Protein AF-J9DJM8-F1 (afdb_monomer)

Organism: Wuchereria bancrofti (NCBI:txid6293)

Sequence (87 aa):
MREFSTLLSHIDSSFDNFRAELSALIFPVFAHLYIQLIAEGRNLQAALFGEKFSRYIPSMYEEQTKLLTRISTHSQAVNHALVQALT

Mean predicted aligned error: 3.91 Å

pLDDT: mean 90.33, std 8.6, range [56.91, 97.44]

Foldseek 3Di:
DVVLVVLLVVLVPDDPVCNVVSLVVNVLVLLLVLLVCQLVFVLVVSLVSLVVRLVVRPPVCNVVSVVSNVSRHNVSLVPDPSNVVSD

Structure (mmCIF, N/CA/C/O backbone):
data_AF-J9DJM8-F1
#
_entry.id   AF-J9DJM8-F1
#
loop_
_atom_site.group_PDB
_atom_site.id
_atom_site.type_symbol
_atom_site.label_atom_id
_atom_site.label_alt_id
_atom_site.label_comp_id
_atom_site.label_asym_id
_atom_site.label_entity_id
_atom_site.label_seq_id
_atom_site.pdbx_PDB_ins_code
_atom_site.Cartn_x
_atom_site.Cartn_y
_atom_site.Cartn_z
_atom_site.occupancy
_atom_site.B_iso_or_equiv
_atom_site.auth_seq_id
_atom_site.auth_comp_id
_atom_site.auth_asym_id
_atom_site.auth_atom_id
_atom_site.pdbx_PDB_model_num
ATOM 1 N N . MET A 1 1 ? -0.253 -9.520 2.464 1.00 77.94 1 MET A N 1
ATOM 2 C CA . MET A 1 1 ? 1.167 -9.281 2.851 1.00 77.94 1 MET A CA 1
ATOM 3 C C . MET A 1 1 ? 2.159 -9.923 1.886 1.00 77.94 1 MET A C 1
ATOM 5 O O . MET A 1 1 ? 3.151 -9.279 1.562 1.00 77.94 1 MET A O 1
ATOM 9 N N . ARG A 1 2 ? 1.941 -11.177 1.462 1.00 90.38 2 ARG A N 1
ATOM 10 C CA . ARG A 1 2 ? 2.828 -11.864 0.508 1.00 90.38 2 ARG A CA 1
ATOM 11 C C . ARG A 1 2 ? 2.851 -11.143 -0.841 1.00 90.38 2 ARG A C 1
ATOM 13 O O . ARG A 1 2 ? 3.911 -10.979 -1.420 1.00 90.38 2 ARG A O 1
ATOM 20 N N . GLU A 1 3 ? 1.697 -10.650 -1.265 1.00 90.88 3 GLU A N 1
ATOM 21 C CA . GLU A 1 3 ? 1.447 -9.963 -2.531 1.00 90.88 3 GLU A CA 1
ATOM 22 C C . GLU A 1 3 ? 2.306 -8.701 -2.661 1.00 90.88 3 GLU A C 1
ATOM 24 O O . GLU A 1 3 ? 2.981 -8.512 -3.666 1.00 90.88 3 GLU A O 1
ATOM 29 N N . PHE A 1 4 ? 2.360 -7.876 -1.609 1.00 96.44 4 PHE A N 1
ATOM 30 C CA . PHE A 1 4 ? 3.187 -6.668 -1.607 1.00 96.44 4 PHE A CA 1
ATOM 31 C C . PHE A 1 4 ? 4.688 -6.997 -1.610 1.00 96.44 4 PHE A C 1
ATOM 33 O O . PHE A 1 4 ? 5.459 -6.354 -2.313 1.00 96.44 4 PHE A O 1
ATOM 40 N N . SER A 1 5 ? 5.116 -8.046 -0.895 1.00 96.56 5 SER A N 1
ATOM 41 C CA . SER A 1 5 ? 6.496 -8.547 -1.002 1.00 96.56 5 SER A CA 1
ATOM 42 C C . SER A 1 5 ? 6.829 -9.047 -2.409 1.00 96.56 5 SER A C 1
ATOM 44 O O . SER A 1 5 ? 7.923 -8.780 -2.900 1.00 96.56 5 SER A O 1
ATOM 46 N N . THR A 1 6 ? 5.899 -9.744 -3.066 1.00 96.88 6 THR A N 1
ATOM 47 C CA . THR A 1 6 ? 6.059 -10.192 -4.453 1.00 96.88 6 THR A CA 1
ATOM 48 C C . THR A 1 6 ? 6.173 -9.004 -5.405 1.00 96.88 6 THR A C 1
ATOM 50 O O . THR A 1 6 ? 7.050 -9.022 -6.262 1.00 96.88 6 THR A O 1
ATOM 53 N N . LEU A 1 7 ? 5.367 -7.952 -5.217 1.00 96.44 7 LEU A N 1
ATOM 54 C CA . LEU A 1 7 ? 5.482 -6.712 -5.990 1.00 96.44 7 LEU A CA 1
ATOM 55 C C . LEU A 1 7 ? 6.868 -6.080 -5.824 1.00 96.44 7 LEU A C 1
ATOM 57 O O . LEU A 1 7 ? 7.537 -5.827 -6.819 1.00 96.44 7 LEU A O 1
ATOM 61 N N . LEU A 1 8 ? 7.327 -5.880 -4.585 1.00 97.00 8 LEU A N 1
ATOM 62 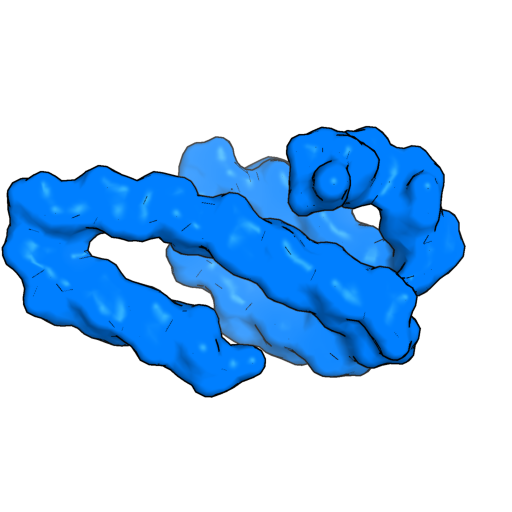C CA . LEU A 1 8 ? 8.647 -5.295 -4.322 1.00 97.00 8 LEU A CA 1
ATOM 63 C C . LEU A 1 8 ? 9.771 -6.112 -4.973 1.00 97.00 8 LEU A C 1
ATOM 65 O O . LEU A 1 8 ? 10.631 -5.549 -5.642 1.00 97.00 8 LEU A O 1
ATOM 69 N N . SER A 1 9 ? 9.735 -7.439 -4.831 1.00 97.06 9 SER A N 1
ATOM 70 C CA . SER A 1 9 ? 10.726 -8.329 -5.447 1.00 97.06 9 SER A CA 1
ATOM 71 C C . SER A 1 9 ? 10.670 -8.307 -6.977 1.00 97.06 9 SER A C 1
ATOM 73 O O . SER A 1 9 ? 11.706 -8.440 -7.627 1.00 97.06 9 SER A O 1
ATOM 75 N N . HIS A 1 10 ? 9.485 -8.154 -7.567 1.00 96.81 10 HIS A N 1
ATOM 76 C CA . HIS A 1 10 ? 9.332 -8.043 -9.014 1.00 96.81 10 HIS A CA 1
ATOM 77 C C . HIS A 1 10 ? 9.915 -6.727 -9.542 1.00 96.81 10 HIS A C 1
ATOM 79 O O . HIS A 1 10 ? 10.663 -6.730 -10.517 1.00 96.81 10 HIS A O 1
ATOM 85 N N . ILE A 1 11 ? 9.641 -5.612 -8.862 1.00 96.25 11 ILE A N 1
ATOM 86 C CA . ILE A 1 11 ? 10.207 -4.303 -9.212 1.00 96.25 11 ILE A CA 1
ATOM 87 C C . ILE A 1 11 ? 11.734 -4.343 -9.099 1.00 96.25 11 ILE A C 1
ATOM 89 O O . ILE A 1 11 ? 12.429 -3.909 -10.014 1.00 96.25 11 ILE A O 1
ATOM 93 N N . ASP A 1 12 ? 12.263 -4.918 -8.019 1.00 94.81 12 ASP A N 1
ATOM 94 C CA . ASP A 1 12 ? 13.708 -4.991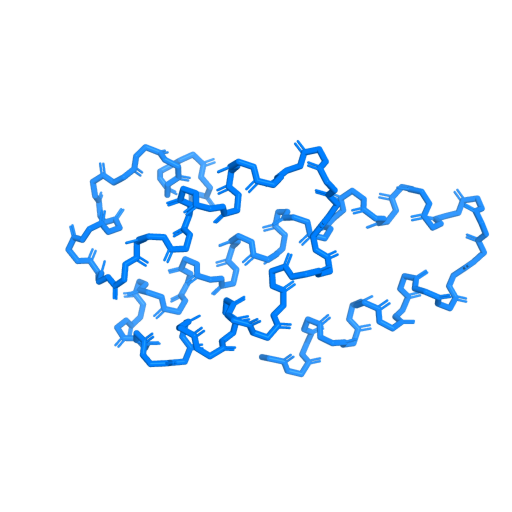 -7.789 1.00 94.81 12 ASP A CA 1
ATOM 95 C C . ASP A 1 12 ? 14.445 -5.931 -8.760 1.00 94.81 12 ASP A C 1
ATOM 97 O O . ASP A 1 12 ? 15.624 -5.738 -9.041 1.00 94.81 12 ASP A O 1
ATOM 101 N N . SER A 1 13 ? 13.756 -6.923 -9.328 1.00 96.62 13 SER A N 1
ATOM 102 C CA . SER A 1 13 ? 14.317 -7.803 -10.366 1.00 96.62 13 SER A CA 1
ATOM 103 C C . SER A 1 13 ? 14.097 -7.292 -11.794 1.00 96.62 13 SER A C 1
ATOM 105 O O . SER A 1 13 ? 14.597 -7.893 -12.744 1.00 96.62 13 SER A O 1
ATOM 107 N N . SER A 1 14 ? 13.374 -6.182 -11.964 1.00 96.06 14 SER A N 1
ATOM 108 C CA . SER A 1 14 ? 13.103 -5.595 -13.275 1.00 96.06 14 SER A CA 1
ATOM 109 C C . SER A 1 14 ? 14.312 -4.834 -13.825 1.00 96.06 14 SER A C 1
ATOM 111 O O . SER A 1 14 ? 15.135 -4.297 -13.075 1.00 96.06 14 SER A O 1
ATOM 113 N N . PHE A 1 15 ? 14.392 -4.750 -15.157 1.00 94.38 15 PHE A N 1
ATOM 114 C CA . PHE A 1 15 ? 15.365 -3.895 -15.841 1.00 94.38 15 PHE A CA 1
ATOM 115 C C . PHE A 1 15 ? 15.178 -2.428 -15.443 1.00 94.38 15 PHE A C 1
ATOM 117 O O . PHE A 1 15 ? 14.050 -1.981 -15.229 1.00 94.38 15 PHE A O 1
ATOM 124 N N . ASP A 1 16 ? 16.271 -1.666 -15.417 1.00 91.56 16 ASP A N 1
ATOM 125 C CA . ASP A 1 16 ? 16.283 -0.271 -14.952 1.00 91.56 16 ASP A CA 1
ATOM 126 C C . ASP A 1 16 ? 15.257 0.614 -15.670 1.00 91.56 16 ASP A C 1
ATOM 128 O O . ASP A 1 16 ? 14.577 1.414 -15.026 1.00 91.56 16 ASP A O 1
ATOM 132 N N . ASN A 1 17 ? 15.067 0.387 -16.974 1.00 91.56 17 ASN A N 1
ATOM 133 C CA . ASN A 1 17 ? 14.093 1.099 -17.806 1.00 91.56 17 ASN A CA 1
ATOM 134 C C . ASN A 1 17 ? 12.651 0.966 -17.283 1.00 91.56 17 ASN A C 1
ATOM 136 O O . ASN A 1 17 ? 11.864 1.892 -17.427 1.00 91.56 17 ASN A O 1
ATOM 140 N N . PHE A 1 18 ? 12.307 -0.171 -16.668 1.00 92.50 18 PHE A N 1
ATOM 141 C CA . PHE A 1 18 ? 10.981 -0.421 -16.092 1.00 92.50 18 PHE A CA 1
ATOM 142 C C . PHE A 1 18 ? 10.943 -0.157 -14.590 1.00 92.50 18 PHE A C 1
ATOM 144 O O . PHE A 1 18 ? 9.897 0.191 -14.050 1.00 92.50 18 PHE A O 1
ATOM 151 N N . ARG A 1 19 ? 12.074 -0.311 -13.895 1.00 93.69 19 ARG A N 1
ATOM 152 C CA . ARG A 1 19 ? 12.156 -0.163 -12.439 1.00 93.69 19 ARG A CA 1
ATOM 153 C C . ARG A 1 19 ? 11.654 1.206 -11.987 1.00 93.69 19 ARG A C 1
ATOM 155 O O . ARG A 1 19 ? 10.918 1.272 -11.006 1.00 93.69 19 ARG A O 1
ATOM 162 N N . ALA A 1 20 ? 12.013 2.275 -12.699 1.00 89.69 20 ALA A N 1
ATOM 163 C CA . ALA A 1 20 ? 11.573 3.633 -12.374 1.00 89.69 20 ALA A CA 1
ATOM 164 C C . ALA A 1 20 ? 10.044 3.781 -12.451 1.00 89.69 20 ALA A C 1
ATOM 166 O O . ALA A 1 20 ? 9.418 4.230 -11.492 1.00 89.69 20 ALA A O 1
ATOM 167 N N . GLU A 1 21 ? 9.440 3.344 -13.558 1.00 92.38 21 GLU A N 1
ATOM 168 C CA . GLU A 1 21 ? 7.990 3.417 -13.766 1.00 92.38 21 GLU A CA 1
ATOM 169 C C . GLU A 1 21 ? 7.229 2.514 -12.792 1.00 92.38 21 GLU A C 1
ATOM 171 O O . GLU A 1 21 ? 6.272 2.945 -12.152 1.00 92.38 21 GLU A O 1
ATOM 176 N N . LEU A 1 22 ? 7.688 1.275 -12.600 1.00 94.81 22 LEU A N 1
ATOM 177 C CA . LEU A 1 22 ? 7.040 0.333 -11.693 1.00 94.81 22 LEU A CA 1
ATOM 178 C C . LEU A 1 22 ? 7.171 0.760 -10.224 1.00 94.81 22 LEU A C 1
ATOM 180 O O . LEU A 1 22 ? 6.261 0.514 -9.433 1.00 94.81 22 LEU A O 1
ATOM 184 N N . SER A 1 23 ? 8.252 1.454 -9.852 1.00 94.56 23 SER A N 1
ATOM 185 C CA . SER A 1 23 ? 8.416 2.009 -8.500 1.00 94.56 23 SER A CA 1
ATOM 186 C C . SER A 1 23 ? 7.342 3.041 -8.153 1.00 94.56 23 SER A C 1
ATOM 188 O O . SER A 1 23 ? 6.998 3.193 -6.979 1.00 94.56 23 SER A O 1
ATOM 190 N N . ALA A 1 24 ? 6.742 3.701 -9.151 1.00 92.56 24 ALA A N 1
ATOM 191 C CA . ALA A 1 24 ? 5.616 4.606 -8.934 1.00 92.56 24 ALA A CA 1
ATOM 192 C C . ALA A 1 24 ? 4.365 3.884 -8.393 1.00 92.56 24 ALA A C 1
ATOM 194 O O . ALA A 1 24 ? 3.524 4.520 -7.760 1.00 92.56 24 ALA A O 1
ATOM 195 N N . LEU A 1 25 ? 4.258 2.559 -8.571 1.00 94.44 25 LEU A N 1
ATOM 196 C CA . LEU A 1 25 ? 3.151 1.747 -8.054 1.00 94.44 25 LEU A CA 1
ATOM 197 C C . LEU A 1 25 ? 3.291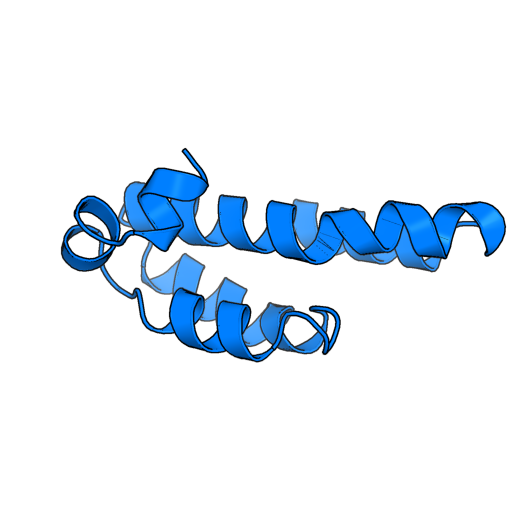 1.402 -6.565 1.00 94.44 25 LEU A C 1
ATOM 199 O O . LEU A 1 25 ? 2.308 1.015 -5.934 1.00 94.44 25 LEU A O 1
ATOM 203 N N . ILE A 1 26 ? 4.484 1.545 -5.979 1.00 96.50 26 ILE A N 1
ATOM 204 C CA . ILE A 1 26 ? 4.762 1.086 -4.609 1.00 96.50 26 ILE A CA 1
ATOM 205 C C . ILE A 1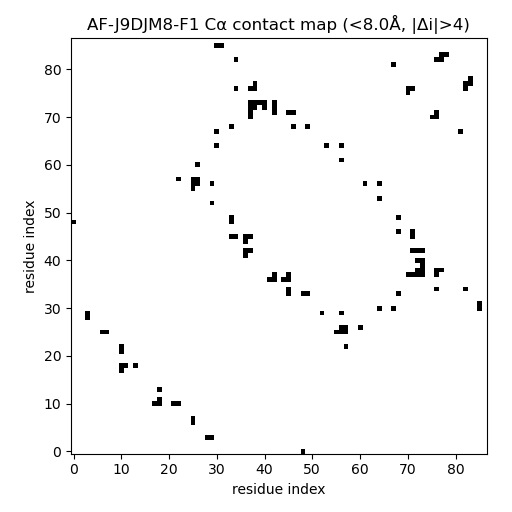 26 ? 3.850 1.786 -3.597 1.00 96.50 26 ILE A C 1
ATOM 207 O O . ILE A 1 26 ? 3.196 1.122 -2.793 1.00 96.50 26 ILE A O 1
ATOM 211 N N . PHE A 1 27 ? 3.774 3.117 -3.650 1.00 95.81 27 PHE A N 1
ATOM 212 C CA . PHE A 1 27 ? 2.937 3.890 -2.734 1.00 95.81 27 PHE A CA 1
ATOM 213 C C . PHE A 1 27 ? 1.428 3.656 -2.918 1.00 95.81 27 PHE A C 1
ATOM 215 O O . PHE A 1 27 ? 0.782 3.313 -1.928 1.00 95.81 27 PHE A O 1
ATOM 222 N N . PRO A 1 28 ? 0.829 3.793 -4.120 1.00 94.31 28 PRO A N 1
ATOM 223 C CA . PRO A 1 28 ? -0.614 3.607 -4.271 1.00 94.31 28 PRO A CA 1
ATOM 224 C C . PRO A 1 28 ? -1.064 2.189 -3.897 1.00 94.31 28 PRO A C 1
ATOM 226 O O . PRO A 1 28 ? -2.092 2.035 -3.238 1.00 94.31 28 PRO A O 1
ATOM 229 N N . VAL A 1 29 ? -0.278 1.152 -4.221 1.00 95.75 29 VAL A N 1
ATOM 230 C CA . VAL A 1 29 ? -0.604 -0.226 -3.818 1.00 95.75 29 VAL A CA 1
ATOM 231 C C . VAL A 1 29 ? -0.464 -0.408 -2.305 1.00 95.75 29 VAL A C 1
ATOM 233 O O . VAL A 1 29 ? -1.331 -1.022 -1.684 1.00 95.75 29 VAL A O 1
ATOM 236 N N . PHE A 1 30 ? 0.586 0.144 -1.687 1.00 96.62 30 PHE A N 1
ATOM 237 C CA . PHE A 1 30 ? 0.723 0.139 -0.228 1.00 96.62 30 PHE A CA 1
ATOM 238 C C . PHE A 1 30 ? -0.484 0.794 0.444 1.00 96.62 30 PHE A C 1
ATOM 240 O O . PHE A 1 30 ? -1.070 0.215 1.361 1.00 96.62 30 PHE A O 1
ATOM 247 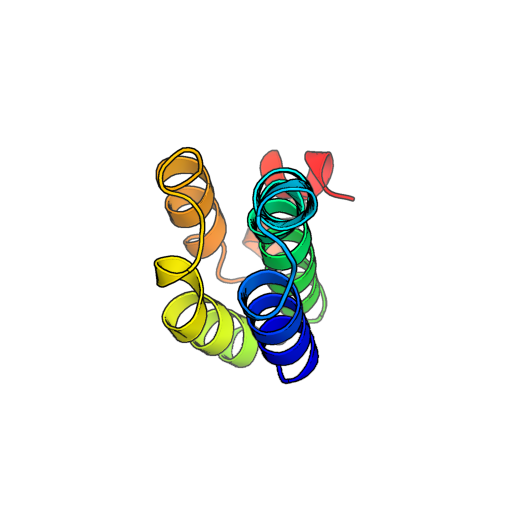N N . ALA A 1 31 ? -0.867 1.980 -0.031 1.00 94.44 31 ALA A N 1
ATOM 248 C CA . ALA A 1 31 ? -1.935 2.761 0.560 1.00 94.44 31 ALA A CA 1
ATOM 249 C C . ALA A 1 31 ? -3.280 2.040 0.453 1.00 94.44 31 ALA A C 1
ATOM 251 O O . ALA A 1 31 ? -3.981 1.896 1.454 1.00 94.44 31 ALA A O 1
ATOM 252 N N . HIS A 1 32 ? -3.590 1.508 -0.731 1.00 92.56 32 HIS A N 1
ATOM 253 C CA . HIS A 1 32 ? -4.799 0.729 -0.966 1.00 92.56 32 HIS A CA 1
ATOM 254 C C . HIS A 1 32 ? -4.890 -0.483 -0.028 1.00 92.56 32 HIS A C 1
ATOM 256 O O . HIS A 1 32 ? -5.888 -0.653 0.670 1.00 92.56 32 HIS A O 1
ATOM 262 N N . LEU A 1 33 ? -3.824 -1.286 0.064 1.00 94.50 33 LEU A N 1
ATOM 263 C CA . LEU A 1 33 ? -3.806 -2.472 0.924 1.00 94.50 33 LEU A CA 1
ATOM 264 C C . LEU A 1 33 ? -3.919 -2.116 2.412 1.00 94.50 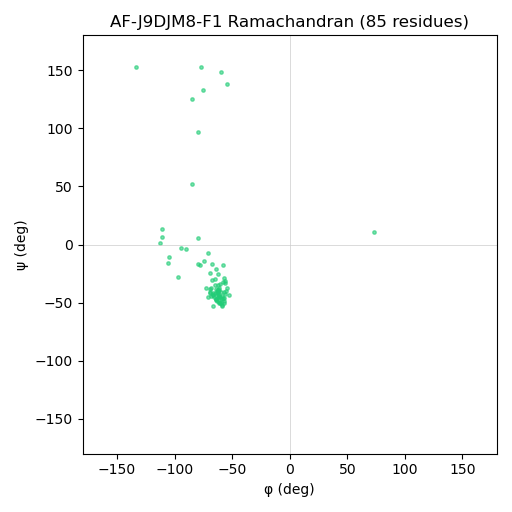33 LEU A C 1
ATOM 266 O O . LEU A 1 33 ? -4.643 -2.788 3.146 1.00 94.50 33 LEU A O 1
ATOM 270 N N . TYR A 1 34 ? -3.230 -1.065 2.867 1.00 94.81 34 TYR A N 1
ATOM 271 C CA . TYR A 1 34 ? -3.318 -0.608 4.256 1.00 94.81 34 TYR A CA 1
ATOM 272 C C . TYR A 1 34 ? -4.749 -0.180 4.606 1.00 94.81 34 TYR A C 1
ATOM 274 O O . TYR A 1 34 ? -5.313 -0.643 5.598 1.00 94.81 34 TYR A O 1
ATOM 282 N N . ILE A 1 35 ? -5.364 0.652 3.760 1.00 91.75 35 ILE A N 1
ATOM 283 C CA . ILE A 1 35 ? -6.737 1.138 3.949 1.00 91.75 35 ILE A CA 1
ATOM 284 C C . ILE A 1 35 ? -7.726 -0.015 3.930 1.00 91.75 35 ILE A C 1
ATOM 286 O O . ILE A 1 35 ? -8.597 -0.074 4.792 1.00 91.75 35 ILE A O 1
ATOM 290 N N . GLN A 1 36 ? -7.575 -0.956 2.999 1.00 90.75 36 GLN A N 1
ATOM 291 C CA . GLN A 1 36 ? -8.437 -2.126 2.919 1.00 90.75 36 GLN A CA 1
ATOM 292 C C . GLN A 1 36 ? -8.382 -2.957 4.213 1.00 90.75 36 GLN A C 1
ATOM 294 O O . GLN A 1 36 ? -9.416 -3.393 4.717 1.00 90.75 36 GLN A O 1
ATOM 299 N N . LEU A 1 37 ? -7.196 -3.142 4.808 1.00 92.88 37 LEU A N 1
ATOM 300 C CA . LEU A 1 37 ? -7.064 -3.822 6.102 1.00 92.88 37 LEU A CA 1
ATOM 301 C C . LEU A 1 37 ? -7.816 -3.082 7.220 1.00 92.88 37 LEU A C 1
ATOM 303 O O . LEU A 1 37 ? -8.501 -3.731 8.010 1.00 92.88 37 LEU A O 1
ATOM 307 N N . ILE A 1 38 ? -7.720 -1.751 7.275 1.00 92.62 38 ILE A N 1
ATOM 308 C CA . ILE A 1 38 ? -8.442 -0.924 8.255 1.00 92.62 38 ILE A CA 1
ATOM 309 C C . ILE A 1 38 ? -9.960 -0.962 8.016 1.00 92.62 38 ILE A C 1
ATOM 311 O O . ILE A 1 38 ? -10.735 -1.106 8.964 1.00 92.62 38 ILE A O 1
ATOM 315 N N . ALA A 1 39 ? -10.393 -0.871 6.758 1.00 87.62 39 ALA A N 1
ATOM 316 C CA . ALA A 1 39 ? -11.797 -0.902 6.367 1.00 87.62 39 ALA A CA 1
ATOM 317 C C . ALA A 1 39 ? -12.460 -2.233 6.755 1.00 87.62 39 ALA A C 1
ATOM 319 O O . ALA A 1 39 ? -13.570 -2.231 7.277 1.00 87.62 39 ALA A O 1
ATOM 320 N N . GLU A 1 40 ? -11.748 -3.351 6.606 1.00 89.75 40 GLU A N 1
ATOM 321 C CA . GLU A 1 40 ? -12.202 -4.688 7.012 1.00 89.75 40 GLU A CA 1
ATOM 322 C C . GLU A 1 40 ? -12.048 -4.961 8.528 1.00 89.75 40 GLU A C 1
ATOM 324 O O . GLU A 1 40 ? -12.259 -6.084 8.984 1.00 89.75 40 GLU A O 1
ATOM 329 N N . GLY A 1 41 ? -11.651 -3.964 9.330 1.00 88.81 41 GLY A N 1
ATOM 330 C CA . GLY A 1 41 ? -11.481 -4.091 10.784 1.00 88.81 41 GLY A CA 1
ATOM 331 C C . GLY A 1 41 ? -10.249 -4.897 11.216 1.00 88.81 41 GLY A C 1
ATOM 332 O O . GLY A 1 41 ? -10.088 -5.211 12.398 1.00 88.81 41 GLY A O 1
ATOM 333 N N . ARG A 1 42 ? -9.339 -5.222 10.289 1.00 93.19 42 ARG A N 1
ATOM 334 C CA . ARG A 1 42 ? -8.107 -5.992 10.536 1.00 93.19 42 ARG A CA 1
ATOM 335 C C . ARG A 1 42 ? -6.966 -5.089 11.020 1.00 93.19 42 ARG A C 1
ATOM 337 O O . ARG A 1 42 ? -5.853 -5.137 10.495 1.00 93.19 42 ARG A O 1
ATOM 344 N N . ASN A 1 43 ? -7.224 -4.291 12.056 1.00 92.75 43 ASN A N 1
ATOM 345 C CA . ASN A 1 43 ? -6.330 -3.221 12.526 1.00 92.75 43 ASN A CA 1
ATOM 346 C C . ASN A 1 43 ? -4.924 -3.724 12.901 1.00 92.75 43 ASN A C 1
ATOM 348 O O . ASN A 1 43 ? -3.927 -3.102 12.545 1.00 92.75 43 ASN A O 1
ATOM 352 N N . LEU A 1 44 ? -4.822 -4.882 13.567 1.00 94.56 44 LEU A N 1
ATOM 353 C CA . LEU A 1 44 ? -3.526 -5.474 13.927 1.00 94.56 44 LEU A CA 1
ATOM 354 C C . LEU A 1 44 ? -2.705 -5.848 12.682 1.00 94.56 44 LEU A C 1
ATOM 356 O O . LEU A 1 44 ? -1.498 -5.629 12.641 1.00 94.56 44 LEU A O 1
ATOM 360 N N . GLN A 1 45 ? -3.358 -6.388 11.649 1.00 95.38 45 GLN A N 1
ATOM 361 C CA . GLN A 1 45 ? -2.684 -6.726 10.396 1.00 95.38 45 GLN A CA 1
ATOM 362 C C . GLN A 1 45 ? -2.252 -5.467 9.643 1.00 95.38 45 GLN A C 1
ATOM 364 O O . GLN A 1 45 ? -1.160 -5.459 9.082 1.00 95.38 45 GLN A O 1
ATOM 369 N N . ALA A 1 46 ? -3.068 -4.407 9.664 1.00 95.25 46 ALA A N 1
ATOM 370 C CA . ALA A 1 46 ? -2.704 -3.106 9.109 1.00 95.25 46 ALA A CA 1
ATOM 371 C C . ALA A 1 46 ? -1.471 -2.521 9.812 1.00 95.25 46 ALA A C 1
ATOM 373 O O . ALA A 1 46 ? -0.536 -2.098 9.139 1.00 95.25 46 ALA A O 1
ATOM 374 N N . ALA A 1 47 ? -1.422 -2.570 11.148 1.00 95.50 47 ALA A N 1
ATOM 375 C CA . ALA A 1 47 ? -0.278 -2.098 11.928 1.00 95.50 47 ALA A CA 1
ATOM 376 C C . ALA A 1 47 ? 1.012 -2.858 11.574 1.00 95.50 47 ALA A C 1
ATOM 378 O O . ALA A 1 47 ? 2.012 -2.234 11.223 1.00 95.50 47 ALA A O 1
ATOM 379 N N . LEU A 1 48 ? 0.965 -4.197 11.564 1.00 96.56 48 LEU A N 1
ATOM 380 C CA . LEU A 1 48 ? 2.107 -5.039 11.181 1.00 96.56 48 LEU A CA 1
ATOM 381 C C . LEU A 1 48 ? 2.539 -4.810 9.724 1.00 96.56 48 LEU A C 1
ATOM 383 O O . LEU A 1 48 ? 3.731 -4.808 9.416 1.00 96.56 48 LEU A O 1
ATOM 387 N N . PHE A 1 49 ? 1.579 -4.620 8.815 1.00 97.00 49 PHE A N 1
ATOM 388 C CA . PHE A 1 49 ? 1.849 -4.298 7.416 1.00 97.00 49 PHE A CA 1
ATOM 389 C C . PHE A 1 49 ? 2.537 -2.932 7.284 1.00 97.00 49 PHE A C 1
ATOM 391 O O . PHE A 1 49 ? 3.573 -2.832 6.625 1.00 97.00 49 PHE A O 1
ATOM 398 N N . GLY A 1 50 ? 2.008 -1.905 7.954 1.00 96.44 50 GLY A N 1
ATOM 399 C CA . GLY A 1 50 ? 2.569 -0.557 7.978 1.00 96.44 50 GLY A CA 1
ATOM 400 C C . GLY A 1 50 ? 3.993 -0.541 8.529 1.00 96.44 50 GLY A C 1
ATOM 401 O O . GLY A 1 50 ? 4.902 -0.082 7.841 1.00 96.44 50 GLY A O 1
ATOM 402 N N . GLU A 1 51 ? 4.221 -1.113 9.712 1.00 95.88 51 GLU A N 1
ATOM 403 C CA . GLU A 1 51 ? 5.552 -1.192 10.331 1.00 95.88 51 GLU A CA 1
ATOM 404 C C . GLU A 1 51 ? 6.564 -1.896 9.417 1.00 95.88 51 GLU A C 1
ATOM 406 O O . GLU A 1 51 ? 7.674 -1.410 9.191 1.00 95.88 51 GLU A O 1
ATOM 411 N N . LYS A 1 52 ? 6.167 -3.030 8.827 1.00 96.38 52 LYS A N 1
ATOM 412 C CA . LYS A 1 52 ? 7.058 -3.817 7.976 1.00 96.38 52 LYS A CA 1
ATOM 413 C C . LYS A 1 52 ? 7.435 -3.086 6.690 1.00 96.38 52 LYS A C 1
ATOM 415 O O . LYS A 1 52 ? 8.602 -3.170 6.285 1.00 96.38 52 LYS A O 1
ATOM 420 N N . PHE A 1 53 ? 6.461 -2.447 6.036 1.00 97.44 53 PHE A N 1
ATOM 421 C CA . PHE A 1 53 ? 6.595 -2.006 4.649 1.00 97.44 53 PHE A CA 1
ATOM 422 C C . PHE A 1 53 ? 6.801 -0.504 4.439 1.00 97.44 53 PHE A C 1
ATOM 424 O O . PHE A 1 53 ? 7.289 -0.137 3.373 1.00 97.44 53 PHE A O 1
ATOM 431 N N . SER A 1 54 ? 6.541 0.349 5.436 1.00 96.31 54 SER A N 1
ATOM 432 C CA . SER A 1 54 ? 6.694 1.812 5.292 1.00 96.31 54 SER A CA 1
ATOM 433 C C . SER A 1 54 ? 8.098 2.233 4.841 1.00 96.31 54 SER A C 1
ATOM 435 O O . SER A 1 54 ? 8.250 3.172 4.072 1.00 96.31 54 SER A O 1
ATOM 437 N N . ARG A 1 55 ? 9.136 1.495 5.251 1.00 95.25 55 ARG A N 1
ATOM 438 C CA . ARG A 1 55 ? 10.536 1.741 4.851 1.00 95.25 55 ARG A CA 1
ATOM 439 C C . ARG A 1 55 ? 10.849 1.492 3.371 1.00 95.25 55 ARG A C 1
ATOM 441 O O . ARG A 1 55 ? 11.906 1.906 2.915 1.00 95.25 55 ARG A O 1
ATOM 448 N N . TYR A 1 56 ? 9.991 0.769 2.650 1.00 95.62 56 TYR A N 1
ATOM 449 C CA . TYR A 1 56 ? 10.166 0.509 1.215 1.00 95.62 56 TYR A CA 1
ATOM 450 C C . TYR A 1 56 ? 9.416 1.525 0.354 1.00 95.62 56 TYR A C 1
ATOM 452 O O . TYR A 1 56 ? 9.493 1.464 -0.871 1.00 95.62 56 TYR A O 1
ATOM 460 N N . ILE A 1 57 ? 8.670 2.440 0.976 1.00 96.44 57 ILE A N 1
ATOM 461 C CA . ILE A 1 57 ? 7.955 3.479 0.253 1.00 96.44 57 ILE A CA 1
ATOM 462 C C . ILE A 1 57 ? 8.958 4.547 -0.205 1.00 96.44 57 ILE A C 1
ATOM 464 O O . ILE A 1 57 ? 9.784 4.979 0.604 1.00 96.44 57 ILE A O 1
ATOM 468 N N . PRO A 1 58 ? 8.906 4.990 -1.477 1.00 94.69 58 PRO A N 1
ATOM 469 C CA . PRO A 1 58 ? 9.774 6.056 -1.965 1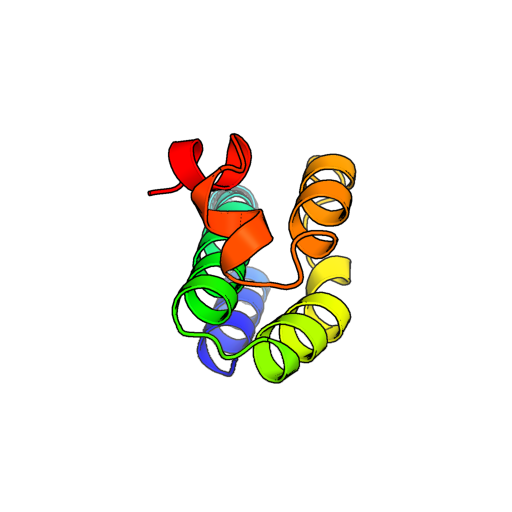.00 94.69 58 PRO A CA 1
ATOM 470 C C . PRO A 1 58 ? 9.674 7.317 -1.099 1.00 94.69 58 PRO A C 1
ATOM 472 O O . PRO A 1 58 ? 8.576 7.730 -0.725 1.00 94.69 58 PRO A O 1
ATOM 475 N N . SER A 1 59 ? 10.812 7.958 -0.823 1.00 94.25 59 SER A N 1
ATOM 476 C CA . SER A 1 59 ? 10.915 9.101 0.104 1.00 94.25 59 SER A CA 1
ATOM 477 C C . SER A 1 59 ? 10.013 10.285 -0.259 1.00 94.25 59 SER A C 1
ATOM 479 O O . SER A 1 59 ? 9.529 10.985 0.624 1.00 94.25 59 SER A O 1
ATOM 481 N N . MET A 1 60 ? 9.703 10.472 -1.545 1.00 93.88 60 MET A N 1
ATOM 482 C CA . MET A 1 60 ? 8.734 11.472 -2.020 1.00 93.88 60 MET A CA 1
ATOM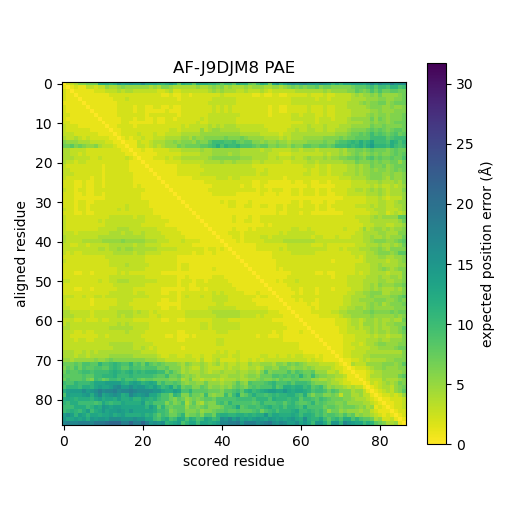 483 C C . MET A 1 60 ? 7.317 11.307 -1.430 1.00 93.88 60 MET A C 1
ATOM 485 O O . MET A 1 60 ? 6.530 12.250 -1.483 1.00 93.88 60 MET A O 1
ATOM 489 N N . TYR A 1 61 ? 6.996 10.133 -0.870 1.00 95.19 61 TYR A N 1
ATOM 490 C CA . TYR A 1 61 ? 5.722 9.822 -0.216 1.00 95.19 61 TYR A CA 1
ATOM 491 C C . TYR A 1 61 ? 5.842 9.632 1.307 1.00 95.19 61 TYR A C 1
ATOM 493 O O . TYR A 1 61 ? 4.929 9.086 1.936 1.00 95.19 61 TYR A O 1
ATOM 501 N N . GLU A 1 62 ? 6.962 10.018 1.926 1.00 94.06 62 GLU A N 1
ATOM 502 C CA . GLU A 1 62 ? 7.212 9.780 3.354 1.00 94.06 62 GLU A CA 1
ATOM 503 C C . GLU A 1 62 ? 6.134 10.419 4.245 1.00 94.06 62 GLU A C 1
ATOM 505 O O . GLU A 1 62 ? 5.580 9.762 5.129 1.00 94.06 62 GLU A O 1
ATOM 510 N N . GLU A 1 63 ? 5.780 11.678 3.984 1.00 93.62 63 GLU A N 1
ATOM 511 C CA . GLU A 1 63 ? 4.774 12.400 4.770 1.00 93.62 63 GLU A CA 1
ATOM 512 C C . GLU A 1 63 ? 3.375 11.795 4.606 1.00 93.62 63 GLU A C 1
ATOM 514 O O . GLU A 1 63 ? 2.656 11.591 5.585 1.00 93.62 63 GLU A O 1
ATOM 519 N N . GLN A 1 64 ? 3.005 11.411 3.385 1.00 92.69 64 GLN A N 1
ATOM 520 C CA . GLN A 1 64 ? 1.741 10.740 3.087 1.00 92.69 64 GLN A CA 1
ATOM 521 C C . GLN A 1 64 ? 1.677 9.371 3.769 1.00 92.69 64 GLN A C 1
ATOM 523 O O . GLN A 1 64 ? 0.633 9.000 4.299 1.00 92.69 64 GLN A O 1
ATOM 528 N N . THR A 1 65 ? 2.799 8.648 3.815 1.00 95.00 65 THR A N 1
ATOM 529 C CA . THR A 1 65 ? 2.916 7.366 4.520 1.00 95.00 65 THR A CA 1
ATOM 530 C C . THR A 1 65 ? 2.705 7.556 6.017 1.00 95.00 65 THR A C 1
ATOM 532 O O . THR A 1 65 ? 1.865 6.871 6.593 1.00 95.00 65 THR A O 1
ATOM 535 N N . LYS A 1 66 ? 3.374 8.539 6.640 1.00 94.00 66 LYS A N 1
ATOM 536 C CA . LYS A 1 66 ? 3.193 8.867 8.067 1.00 94.00 66 LYS A CA 1
ATOM 537 C C . LYS A 1 66 ? 1.749 9.240 8.393 1.00 94.00 66 LYS A C 1
ATOM 539 O O . LYS A 1 66 ? 1.219 8.787 9.408 1.00 94.00 66 LYS A O 1
ATOM 544 N N . LEU A 1 67 ? 1.120 10.071 7.559 1.00 91.75 67 LEU A N 1
ATOM 545 C CA . LEU A 1 67 ? -0.280 10.469 7.720 1.00 91.75 67 LEU A CA 1
ATOM 546 C C . LEU A 1 67 ? -1.213 9.263 7.612 1.00 91.75 67 LEU A C 1
ATOM 548 O O . LEU A 1 67 ? -2.087 9.093 8.458 1.00 91.75 67 LEU A O 1
ATOM 552 N N . LEU A 1 68 ? -0.989 8.401 6.621 1.00 91.44 68 LEU A N 1
ATOM 553 C CA . LEU A 1 68 ? -1.799 7.212 6.410 1.00 91.44 68 LEU A CA 1
ATOM 554 C C . LEU A 1 68 ? -1.681 6.223 7.574 1.00 91.44 68 LEU A C 1
ATOM 556 O O . LEU A 1 68 ? -2.695 5.759 8.085 1.00 91.44 68 LEU A O 1
ATOM 560 N N . THR A 1 69 ? -0.464 5.936 8.043 1.00 92.94 69 THR A N 1
ATOM 561 C CA . THR A 1 69 ? -0.236 4.941 9.105 1.00 92.94 69 THR A CA 1
ATOM 562 C C . THR A 1 69 ? -0.722 5.382 10.488 1.00 92.94 69 THR A C 1
ATOM 564 O O . THR A 1 69 ? -0.710 4.584 11.423 1.00 92.94 69 THR A O 1
ATOM 567 N N . ARG A 1 70 ? -1.154 6.642 10.646 1.00 91.88 70 ARG A N 1
ATOM 568 C CA . ARG A 1 70 ? -1.853 7.122 11.853 1.00 91.88 70 ARG A CA 1
ATOM 569 C C . ARG A 1 70 ? -3.322 6.691 11.894 1.00 91.88 70 ARG A C 1
ATOM 571 O O . ARG A 1 70 ? -3.925 6.730 12.965 1.00 91.88 70 ARG A O 1
ATOM 578 N N . ILE A 1 71 ? -3.894 6.285 10.761 1.00 89.19 71 ILE A N 1
ATOM 579 C CA . ILE A 1 71 ? -5.267 5.784 10.667 1.00 89.19 71 ILE A CA 1
ATOM 580 C C . ILE A 1 71 ? -5.272 4.325 11.128 1.00 89.19 71 ILE A C 1
ATOM 582 O O . ILE A 1 71 ? -4.968 3.410 10.374 1.00 89.19 71 ILE A O 1
ATOM 586 N N . SER A 1 72 ? -5.617 4.111 12.390 1.00 86.94 72 SER A N 1
ATOM 587 C CA . SER A 1 72 ? -5.509 2.814 13.070 1.00 86.94 72 SER A CA 1
ATOM 588 C C . SER A 1 72 ? -6.846 2.097 13.265 1.00 86.94 72 SER A C 1
ATOM 590 O O . SER A 1 72 ? -6.867 0.922 13.635 1.00 86.94 72 SER A O 1
ATOM 592 N N . THR A 1 73 ? -7.966 2.780 13.018 1.00 84.00 73 THR A N 1
ATOM 593 C CA . THR A 1 73 ? -9.310 2.225 13.198 1.00 84.00 73 THR A CA 1
ATOM 594 C C . THR A 1 73 ? -10.213 2.515 12.007 1.00 84.00 73 THR A C 1
ATOM 596 O O . THR A 1 73 ? -10.091 3.540 11.336 1.00 84.00 73 THR A O 1
ATOM 599 N N . HIS A 1 74 ? -11.195 1.636 11.796 1.00 81.12 74 HIS A N 1
ATOM 600 C CA . HIS A 1 74 ? -12.247 1.834 10.799 1.00 81.12 74 HIS A CA 1
ATOM 601 C C . HIS A 1 74 ? -12.945 3.197 10.958 1.00 81.12 74 HIS A C 1
ATOM 603 O O . HIS A 1 74 ? -13.124 3.922 9.986 1.00 81.12 74 HIS A O 1
ATOM 609 N N . SER A 1 75 ? -13.260 3.602 12.194 1.00 82.06 75 SER A N 1
ATOM 610 C CA . SER A 1 75 ? -13.891 4.900 12.480 1.00 82.06 75 SER A CA 1
ATOM 611 C C . SER A 1 75 ? -13.051 6.104 12.041 1.00 82.06 75 SER A C 1
ATOM 613 O O . SER A 1 75 ? -13.610 7.111 11.613 1.00 82.06 75 SER A O 1
ATOM 615 N N . GLN A 1 76 ? -11.721 6.004 12.120 1.00 80.44 76 GLN A N 1
ATOM 616 C CA . GLN A 1 76 ? -10.813 7.035 11.621 1.00 80.44 76 GLN A CA 1
ATOM 617 C C . GLN A 1 76 ? -10.783 7.046 10.091 1.00 80.44 76 GLN A C 1
ATOM 619 O O . GLN A 1 76 ? -10.734 8.121 9.505 1.00 80.44 76 GLN A O 1
ATOM 624 N N . ALA A 1 77 ? -10.849 5.876 9.447 1.00 78.44 77 ALA A N 1
ATOM 625 C CA . ALA A 1 77 ? -10.781 5.753 7.994 1.00 78.44 77 ALA A CA 1
ATOM 626 C C . ALA A 1 77 ? -12.020 6.304 7.272 1.00 78.44 77 ALA A C 1
ATOM 628 O O . ALA A 1 77 ? -11.867 6.992 6.267 1.00 78.44 77 ALA A O 1
ATOM 629 N N . VAL A 1 78 ? -13.230 6.061 7.795 1.00 75.94 78 VAL A N 1
ATOM 630 C CA . VAL A 1 78 ? -14.509 6.412 7.133 1.00 75.94 78 VAL A CA 1
ATOM 631 C C . VAL A 1 78 ? -14.620 7.901 6.770 1.00 75.94 78 VAL A C 1
ATOM 633 O O . VAL A 1 78 ? 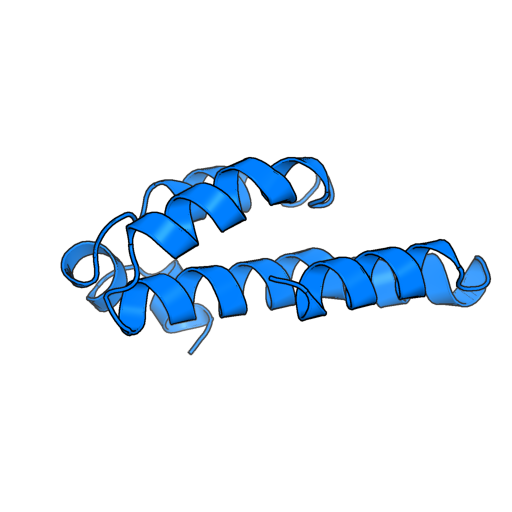-15.225 8.248 5.758 1.00 75.94 78 VAL A O 1
ATOM 636 N N . ASN A 1 79 ? -13.999 8.783 7.556 1.00 71.31 79 ASN A N 1
ATOM 637 C CA . ASN A 1 79 ? -14.060 10.235 7.353 1.00 71.31 79 ASN A CA 1
ATOM 638 C C . ASN A 1 79 ? -12.725 10.846 6.900 1.00 71.31 79 ASN A C 1
ATOM 640 O O . ASN A 1 79 ? -12.594 12.069 6.849 1.00 71.31 79 ASN A O 1
ATOM 644 N N . HIS A 1 80 ? -11.705 10.031 6.617 1.00 75.00 80 HIS A N 1
ATOM 645 C CA . HIS A 1 80 ? -10.380 10.552 6.304 1.00 75.00 80 HIS A CA 1
ATOM 646 C C . HIS A 1 80 ? -10.268 10.921 4.821 1.00 75.00 80 HIS A C 1
ATOM 648 O O . HIS A 1 80 ? -10.446 10.071 3.951 1.00 75.00 80 HIS A O 1
ATOM 654 N N . ALA A 1 81 ? -9.883 12.165 4.522 1.00 73.81 81 ALA A N 1
ATOM 655 C CA . ALA A 1 81 ? -9.783 12.672 3.148 1.00 73.81 81 ALA A CA 1
ATOM 656 C C . ALA A 1 81 ? -8.882 11.806 2.244 1.00 73.81 81 ALA A C 1
ATOM 658 O O . ALA A 1 81 ? -9.230 11.538 1.099 1.00 73.81 81 ALA A O 1
ATOM 659 N N . LEU A 1 82 ? -7.754 11.306 2.772 1.00 68.75 82 LEU A N 1
ATOM 660 C CA . LEU A 1 82 ? -6.887 10.376 2.027 1.00 68.75 82 LEU A CA 1
ATOM 661 C C . LEU A 1 82 ? -7.580 9.056 1.673 1.00 68.75 82 LEU A C 1
ATOM 663 O O . LEU A 1 82 ? -7.308 8.505 0.618 1.00 68.75 82 LEU A O 1
ATOM 667 N N . VAL A 1 83 ? -8.457 8.546 2.539 1.00 71.12 83 VAL A N 1
ATOM 668 C CA . VAL A 1 83 ? -9.169 7.286 2.290 1.00 71.12 83 VAL A CA 1
ATOM 669 C C . VAL A 1 83 ? -10.193 7.480 1.178 1.00 71.12 83 VAL A C 1
ATOM 671 O O . VAL A 1 83 ? -10.217 6.697 0.235 1.00 71.12 83 VAL A O 1
ATOM 674 N N . GLN A 1 84 ? -10.957 8.573 1.233 1.00 72.31 84 GLN A N 1
ATOM 675 C CA . GLN A 1 84 ? -11.931 8.929 0.195 1.00 72.31 84 GLN A CA 1
ATOM 676 C C . GLN A 1 84 ? -11.286 9.244 -1.159 1.00 72.31 84 GLN A C 1
ATOM 678 O O . GLN A 1 84 ? -11.895 9.010 -2.189 1.00 72.31 84 GLN A O 1
ATOM 683 N N . ALA A 1 85 ? -10.054 9.757 -1.180 1.00 69.38 85 ALA A N 1
ATOM 684 C CA . ALA A 1 85 ? -9.322 9.993 -2.426 1.00 69.38 85 ALA A CA 1
ATOM 685 C C . ALA A 1 85 ? -8.778 8.701 -3.074 1.00 69.38 85 ALA A C 1
ATOM 687 O O . ALA A 1 85 ? -8.337 8.734 -4.221 1.00 69.38 85 ALA A O 1
ATOM 688 N N . LEU A 1 86 ? -8.757 7.589 -2.332 1.00 64.56 86 LEU A N 1
ATOM 689 C CA . LEU A 1 86 ? -8.178 6.302 -2.733 1.00 64.56 86 LEU A CA 1
ATOM 690 C C . LEU A 1 86 ? -9.230 5.188 -2.915 1.00 64.56 86 LEU A C 1
ATOM 692 O O . LEU A 1 86 ? -8.848 4.052 -3.211 1.00 64.56 86 LEU A O 1
ATOM 696 N N . THR A 1 87 ? -10.519 5.494 -2.720 1.00 56.91 87 THR A N 1
ATOM 697 C CA . THR A 1 87 ? -11.677 4.598 -2.920 1.00 56.91 87 THR A CA 1
ATOM 698 C C . THR A 1 87 ? -12.612 5.158 -3.979 1.00 56.91 87 THR A C 1
ATOM 700 O O . THR A 1 87 ? -13.212 4.327 -4.695 1.00 56.91 87 THR A O 1
#

InterPro domains:
  IPR007582 TFIID subunit TAF5, NTD2 domain [PF04494] (2-85)
  IPR037264 TFIID subunit TAF5, NTD2 domain superfamily [G3DSA:1.25.40.500] (1-87)
  IPR037264 TFIID subunit TAF5, NTD2 domain superfamily [SSF160897] (2-85)

Secondary structure (DSSP, 8-state):
-HHHHHHHHHHHHS-HHHHHHHHTTHHHHHHHHHHHHHHTT-HHHHHHHHHHHGGGS-GGGHHHHHHHHT--SHHHHHT-HHHHT--

Nearest PDB structures (foldseek):
  7egd-assembly1_E  TM=9.122E-01  e=5.121E-04  Homo sapiens
  7egb-assembly1_E  TM=9.123E-01  e=5.121E-04  Homo sapiens
  6f3t-assembly2_B  TM=9.398E-01  e=1.058E-03  Homo sapiens
  6f3t-assembly3_C  TM=9.200E-01  e=8.950E-04  Homo sapiens
  2nxp-assembly8_H  TM=8.885E-01  e=1.001E-03  Homo sapiens

Radius of gyration: 13.1 Å; Cα contacts (8 Å, |Δi|>4): 67; chains: 1; bounding box: 31×24×32 Å

Solvent-accessible surface area (backbone atoms only — not comparable to full-atom values): 5040 Å² total; per-residue (Å²): 114,69,65,60,54,50,50,54,55,49,40,73,71,41,58,71,89,50,26,62,64,53,52,66,48,49,50,62,53,51,51,48,55,41,49,51,27,19,68,73,64,37,33,70,59,25,51,54,49,44,70,70,47,57,85,74,43,59,72,97,43,47,68,61,49,58,60,52,68,66,55,63,42,40,82,54,41,80,76,30,70,73,50,66,75,70,109